Protein AF-A0A2E7TNP0-F1 (afdb_monomer_lite)

Structure (mmCIF, N/CA/C/O backbone):
data_AF-A0A2E7TNP0-F1
#
_entry.id   AF-A0A2E7TNP0-F1
#
loop_
_atom_site.group_PDB
_atom_site.id
_atom_site.type_symbol
_atom_site.label_atom_id
_atom_site.label_alt_id
_atom_site.label_comp_id
_atom_site.label_asym_id
_atom_site.label_entity_id
_atom_site.label_seq_id
_atom_site.pdbx_PDB_ins_code
_atom_site.Cartn_x
_atom_site.Cartn_y
_atom_site.Cartn_z
_atom_site.occupancy
_atom_site.B_iso_or_equiv
_atom_site.auth_seq_id
_atom_site.auth_comp_id
_atom_site.auth_asym_id
_atom_site.auth_atom_id
_atom_site.pdbx_PDB_model_num
ATOM 1 N N . MET A 1 1 ? -31.582 -2.274 24.869 1.00 41.91 1 MET A N 1
ATOM 2 C CA . MET A 1 1 ? -31.522 -2.257 23.390 1.00 41.91 1 MET A CA 1
ATOM 3 C C . MET A 1 1 ? -31.348 -0.815 22.926 1.00 41.91 1 MET A C 1
ATOM 5 O O . MET A 1 1 ? -32.279 -0.031 23.059 1.00 41.91 1 MET A O 1
ATOM 9 N N . GLN A 1 2 ? -30.147 -0.427 22.485 1.00 49.12 2 GLN A N 1
ATOM 10 C CA . GLN A 1 2 ? -29.905 0.906 21.913 1.00 49.12 2 GLN A CA 1
ATOM 11 C C . GLN A 1 2 ? -30.713 1.054 20.616 1.00 49.12 2 GLN A C 1
ATOM 13 O O . GLN A 1 2 ? -30.642 0.189 19.745 1.00 49.12 2 GLN A O 1
ATOM 18 N N . LYS A 1 3 ? -31.495 2.133 20.492 1.00 47.91 3 LYS A N 1
ATOM 19 C CA . LYS A 1 3 ? -32.224 2.466 19.261 1.00 47.91 3 LYS A CA 1
ATOM 20 C C . LYS A 1 3 ? -31.210 2.727 18.141 1.00 47.91 3 LYS A C 1
ATOM 22 O O . LYS A 1 3 ? -30.538 3.755 18.151 1.00 47.91 3 LYS A O 1
ATOM 27 N N . ILE A 1 4 ? -31.111 1.792 17.198 1.00 56.28 4 ILE A N 1
ATOM 28 C CA . ILE A 1 4 ? -30.316 1.908 15.969 1.00 56.28 4 ILE A CA 1
ATOM 29 C C . ILE A 1 4 ? -30.851 3.110 15.181 1.00 56.28 4 ILE A C 1
ATOM 31 O O . ILE A 1 4 ? -32.005 3.118 14.747 1.00 56.28 4 ILE A O 1
ATOM 35 N N . ASN A 1 5 ? -30.039 4.157 15.027 1.00 65.94 5 ASN A N 1
ATOM 36 C CA . ASN A 1 5 ? -30.410 5.323 14.235 1.00 65.94 5 ASN A CA 1
ATOM 37 C C . ASN A 1 5 ? -29.998 5.068 12.785 1.00 65.94 5 ASN A C 1
ATOM 39 O O . ASN A 1 5 ? -28.921 5.467 12.340 1.00 65.94 5 ASN A O 1
ATOM 43 N N . LEU A 1 6 ? -30.910 4.440 12.043 1.00 61.41 6 LEU A N 1
ATOM 44 C CA . LEU A 1 6 ? -30.702 3.956 10.677 1.00 61.41 6 LEU A CA 1
ATOM 45 C C . LEU A 1 6 ? -30.085 4.999 9.725 1.00 61.41 6 LEU A C 1
ATOM 47 O O . LEU A 1 6 ? -29.309 4.631 8.849 1.00 61.41 6 LEU A O 1
ATOM 51 N N . LYS A 1 7 ? -30.378 6.303 9.878 1.00 65.31 7 LYS A N 1
ATOM 52 C CA . LYS A 1 7 ? -29.787 7.368 9.037 1.00 65.31 7 LYS A CA 1
ATOM 53 C C . LYS A 1 7 ? -28.337 7.688 9.412 1.00 65.31 7 LYS A C 1
ATOM 55 O O . LYS A 1 7 ? -27.523 7.922 8.517 1.00 65.31 7 LYS A O 1
ATOM 60 N N . LYS A 1 8 ? -28.015 7.719 10.709 1.00 70.62 8 LYS A N 1
ATOM 61 C CA . LYS A 1 8 ? -26.650 7.955 11.211 1.00 70.62 8 LYS A CA 1
ATOM 62 C C . LYS A 1 8 ? -25.742 6.771 10.870 1.00 70.62 8 LYS A C 1
ATOM 64 O O . LYS A 1 8 ? -24.635 6.977 10.380 1.00 70.62 8 LYS A O 1
ATOM 69 N N . ASP A 1 9 ? -26.264 5.556 11.012 1.00 77.88 9 ASP A N 1
ATOM 70 C CA . ASP A 1 9 ? -25.535 4.320 10.722 1.00 77.88 9 ASP A CA 1
ATOM 71 C C . ASP A 1 9 ? -25.238 4.161 9.223 1.00 77.88 9 ASP A C 1
ATOM 73 O O . ASP A 1 9 ? -24.146 3.737 8.846 1.00 77.88 9 ASP A O 1
ATOM 77 N N . ARG A 1 10 ? -26.149 4.606 8.344 1.00 84.12 10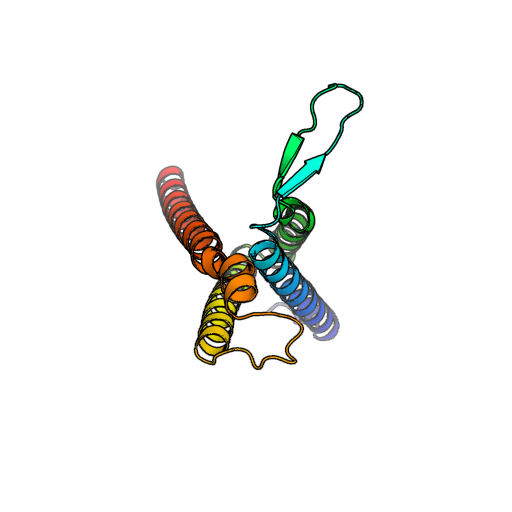 ARG A N 1
ATOM 78 C CA . ARG A 1 10 ? -25.918 4.604 6.889 1.00 84.12 10 ARG A CA 1
ATOM 79 C C . ARG A 1 10 ? -24.798 5.558 6.476 1.00 84.12 10 ARG A C 1
ATOM 81 O O . ARG A 1 10 ? -23.924 5.171 5.709 1.00 84.12 10 ARG A O 1
ATOM 88 N N . LYS A 1 11 ? -24.792 6.793 6.998 1.00 86.62 11 LYS A N 1
ATOM 89 C CA . LYS A 1 11 ? -23.717 7.769 6.727 1.00 86.62 11 LYS A CA 1
ATOM 90 C C . LYS A 1 11 ? -22.361 7.264 7.220 1.00 86.62 11 LYS A C 1
ATOM 92 O O . LYS A 1 11 ? -21.376 7.390 6.500 1.00 86.62 11 LYS A O 1
ATOM 97 N N . ALA A 1 12 ? -22.328 6.650 8.403 1.00 88.44 12 ALA A N 1
ATOM 98 C CA . ALA A 1 12 ? -21.118 6.037 8.934 1.00 88.44 12 ALA A CA 1
ATOM 99 C C . ALA A 1 12 ? -20.625 4.890 8.036 1.00 88.44 12 ALA A C 1
ATOM 101 O O . ALA A 1 12 ? -19.431 4.808 7.766 1.00 88.44 12 ALA A O 1
ATOM 102 N N . ALA A 1 13 ? -21.517 4.044 7.517 1.00 89.88 13 ALA A N 1
ATOM 103 C CA . ALA A 1 13 ? -21.142 2.986 6.580 1.00 89.88 13 ALA A CA 1
ATOM 104 C C . ALA A 1 13 ? -20.575 3.539 5.258 1.00 89.88 13 ALA A C 1
ATOM 106 O O . ALA A 1 13 ? -19.547 3.056 4.791 1.00 89.88 13 ALA A O 1
ATOM 107 N N . TYR A 1 14 ? -21.189 4.580 4.683 1.00 92.88 14 TYR A N 1
ATOM 108 C CA . TYR A 1 14 ? -20.668 5.216 3.467 1.00 92.88 14 TYR A CA 1
ATOM 109 C C . TYR A 1 14 ? -19.280 5.819 3.677 1.00 92.88 14 TYR A C 1
ATOM 111 O O . TYR A 1 14 ? -18.397 5.597 2.855 1.00 92.88 14 TYR A O 1
ATOM 119 N N . LEU A 1 15 ? -19.068 6.536 4.785 1.00 93.25 15 LEU A N 1
ATOM 120 C CA . LEU A 1 15 ? -17.762 7.108 5.105 1.00 93.25 15 LEU A CA 1
ATOM 121 C C . LEU A 1 15 ? -16.705 6.016 5.332 1.00 93.25 15 LEU A C 1
ATOM 123 O O . LEU A 1 15 ? -15.584 6.159 4.859 1.00 93.25 15 LEU A O 1
ATOM 127 N N . TYR A 1 16 ? -17.070 4.902 5.973 1.00 94.06 16 TYR A N 1
ATOM 128 C CA . TYR A 1 16 ? -16.175 3.756 6.154 1.00 94.06 16 TYR A CA 1
ATOM 129 C C . TYR A 1 16 ? -15.722 3.169 4.814 1.00 94.06 16 TYR A C 1
ATOM 131 O O . TYR A 1 16 ? -14.529 2.971 4.601 1.00 94.06 16 TYR A O 1
ATOM 139 N N . VAL A 1 17 ? -16.663 2.928 3.896 1.00 95.19 17 VAL A N 1
ATOM 140 C CA . VAL A 1 17 ? -16.354 2.400 2.559 1.00 95.19 17 VAL A CA 1
ATOM 141 C C . VAL A 1 17 ? -15.537 3.405 1.750 1.00 95.19 17 VAL A C 1
ATOM 143 O O . VAL A 1 17 ? -14.586 3.013 1.084 1.00 95.19 17 VAL A O 1
ATOM 146 N N . PHE A 1 18 ? -15.869 4.694 1.834 1.00 95.88 18 PHE A N 1
ATOM 147 C CA . PHE A 1 18 ? -15.142 5.753 1.141 1.00 95.88 18 PHE A CA 1
ATOM 148 C C . PHE A 1 18 ? -13.687 5.851 1.614 1.00 95.88 18 PHE A C 1
ATOM 150 O O . PHE A 1 18 ? -12.772 5.768 0.798 1.00 95.88 18 PHE A O 1
ATOM 157 N N . LEU A 1 19 ? -13.466 5.961 2.928 1.00 95.25 19 LEU A N 1
ATOM 158 C CA . LEU A 1 19 ? -12.128 5.999 3.519 1.00 95.25 19 LEU A CA 1
ATOM 159 C C . LEU A 1 19 ? -11.364 4.702 3.244 1.00 95.25 19 LEU A C 1
ATOM 161 O O . LEU A 1 19 ? -10.191 4.748 2.891 1.00 95.25 19 LEU A O 1
ATOM 165 N N . GLY A 1 20 ? -12.030 3.549 3.340 1.00 95.62 20 GLY A N 1
ATOM 166 C CA . GLY A 1 20 ? -11.425 2.259 3.027 1.00 95.62 20 GLY A CA 1
ATOM 167 C C . GLY A 1 20 ? -10.984 2.148 1.568 1.00 95.62 20 GLY A C 1
ATOM 168 O O . GLY A 1 20 ? -9.853 1.757 1.299 1.00 95.62 20 GLY A O 1
ATOM 169 N N . GLY A 1 21 ? -11.833 2.551 0.622 1.00 96.06 21 GLY A N 1
ATOM 170 C CA . GLY A 1 21 ? -11.488 2.578 -0.800 1.00 96.06 21 GLY A CA 1
ATOM 171 C C . GLY A 1 21 ? -10.340 3.542 -1.098 1.00 96.06 21 GLY A C 1
ATOM 172 O O . GLY A 1 21 ? -9.413 3.192 -1.827 1.00 96.06 21 GLY A O 1
ATOM 173 N N . LEU A 1 22 ? -10.360 4.723 -0.475 1.00 96.50 22 LEU A N 1
ATOM 174 C CA . LEU A 1 22 ? -9.301 5.719 -0.606 1.00 96.50 22 LEU A CA 1
ATOM 175 C C . LEU A 1 22 ? -7.965 5.193 -0.061 1.00 96.50 22 LEU A C 1
ATOM 177 O O . LEU A 1 22 ? -6.937 5.324 -0.722 1.00 96.50 22 LEU A O 1
ATOM 181 N N . PHE A 1 23 ? -7.988 4.533 1.099 1.00 95.81 23 PHE A N 1
ATOM 182 C CA . PHE A 1 23 ? -6.819 3.875 1.676 1.00 95.81 23 PHE A CA 1
ATOM 183 C C . PHE A 1 23 ? -6.224 2.842 0.716 1.00 95.81 23 PHE A C 1
ATOM 185 O O . PHE A 1 23 ? -5.025 2.880 0.449 1.00 95.81 23 PHE A O 1
ATOM 192 N N . VAL A 1 24 ? -7.051 1.946 0.164 1.00 95.25 24 VAL A N 1
ATOM 193 C CA . VAL A 1 24 ? -6.585 0.912 -0.773 1.00 95.25 24 VAL A CA 1
ATOM 194 C C . VAL A 1 24 ? -5.970 1.549 -2.019 1.00 95.25 24 VAL A C 1
ATOM 196 O O . VAL A 1 24 ? -4.894 1.131 -2.438 1.00 95.25 24 VAL A O 1
ATOM 199 N N . ALA A 1 25 ? -6.596 2.586 -2.580 1.00 95.06 25 ALA A N 1
ATOM 200 C CA . ALA A 1 25 ? -6.067 3.287 -3.746 1.00 95.06 25 ALA A CA 1
ATOM 201 C C . ALA A 1 25 ? -4.681 3.896 -3.471 1.00 95.06 25 ALA A C 1
ATOM 203 O O . ALA A 1 25 ? -3.746 3.674 -4.242 1.00 95.06 25 ALA A O 1
ATOM 204 N N . PHE A 1 26 ? -4.513 4.603 -2.349 1.00 94.44 26 PHE A N 1
ATOM 205 C CA . PHE A 1 26 ? -3.219 5.181 -1.982 1.00 94.44 26 PHE A CA 1
ATOM 206 C C . PHE A 1 26 ? -2.165 4.121 -1.656 1.00 94.44 26 PHE A C 1
ATOM 208 O O . PHE A 1 26 ? -1.018 4.275 -2.072 1.00 94.44 26 PHE A O 1
ATOM 215 N N . LEU A 1 27 ? -2.539 3.038 -0.969 1.00 92.44 27 LEU A N 1
ATOM 216 C CA . LEU A 1 27 ? -1.638 1.923 -0.673 1.00 92.44 27 LEU A CA 1
ATOM 217 C C . LEU A 1 27 ? -1.112 1.279 -1.964 1.00 92.44 27 LEU A C 1
ATOM 219 O O . LEU A 1 27 ? 0.084 1.026 -2.101 1.00 92.44 27 LEU A O 1
ATOM 223 N N . VAL A 1 28 ? -1.994 1.055 -2.937 1.00 91.31 28 VAL A N 1
ATOM 224 C CA . VAL A 1 28 ? -1.630 0.516 -4.250 1.00 91.31 28 VAL A CA 1
ATOM 225 C C . VAL A 1 28 ? -0.677 1.449 -4.987 1.00 91.31 28 VAL A C 1
ATOM 227 O O . VAL A 1 28 ? 0.375 1.010 -5.448 1.00 91.31 28 VAL A O 1
ATOM 230 N N . VAL A 1 29 ? -1.013 2.738 -5.070 1.00 91.56 29 VAL A N 1
ATOM 231 C CA . VAL A 1 29 ? -0.162 3.731 -5.737 1.00 91.56 29 VAL A CA 1
ATOM 232 C C . VAL A 1 29 ? 1.208 3.793 -5.068 1.00 91.56 29 VAL A C 1
ATOM 234 O O . VAL A 1 29 ? 2.214 3.751 -5.771 1.00 91.56 29 VAL A O 1
ATOM 237 N N . CYS A 1 30 ? 1.254 3.805 -3.732 1.00 89.88 30 CYS A N 1
ATOM 238 C CA . CYS A 1 30 ? 2.484 3.770 -2.942 1.00 89.88 30 CYS A CA 1
ATOM 239 C C . CYS A 1 30 ? 3.389 2.606 -3.356 1.00 89.88 30 CYS A C 1
ATOM 241 O O . CYS A 1 30 ? 4.569 2.810 -3.637 1.00 89.88 30 CYS A O 1
ATOM 243 N N . ASN A 1 31 ? 2.826 1.401 -3.465 1.00 88.88 31 ASN A N 1
ATOM 244 C CA . ASN A 1 31 ? 3.574 0.202 -3.833 1.00 88.88 31 ASN A CA 1
ATOM 245 C C . ASN A 1 31 ? 4.089 0.228 -5.281 1.00 88.88 31 ASN A C 1
ATOM 247 O O . ASN A 1 31 ? 5.175 -0.285 -5.554 1.00 88.88 31 ASN A O 1
ATOM 251 N N . LEU A 1 32 ? 3.342 0.828 -6.213 1.00 88.44 32 LEU A N 1
ATOM 252 C CA . LEU A 1 32 ? 3.743 0.913 -7.622 1.00 88.44 32 LEU A CA 1
ATOM 253 C C . LEU A 1 32 ? 4.837 1.957 -7.862 1.00 88.44 32 LEU A C 1
ATOM 255 O O . LEU A 1 32 ? 5.762 1.710 -8.632 1.00 88.44 32 LEU A O 1
ATOM 259 N N . ILE A 1 33 ? 4.766 3.105 -7.187 1.00 90.38 33 ILE A N 1
ATOM 260 C CA . ILE A 1 33 ? 5.752 4.183 -7.352 1.00 90.38 33 ILE A CA 1
ATOM 261 C C . ILE A 1 33 ? 6.980 4.015 -6.449 1.00 90.38 33 ILE A C 1
ATOM 263 O O . ILE A 1 33 ? 7.935 4.774 -6.590 1.00 90.38 33 ILE A O 1
ATOM 267 N N . ALA A 1 34 ? 6.984 3.033 -5.541 1.00 86.62 34 ALA A N 1
ATOM 268 C CA . ALA A 1 34 ? 8.051 2.825 -4.559 1.00 86.62 34 ALA A CA 1
ATOM 269 C C . ALA A 1 34 ? 9.452 2.676 -5.181 1.00 86.62 34 ALA A C 1
ATOM 271 O O . ALA A 1 34 ? 10.444 3.052 -4.558 1.00 86.62 34 ALA A O 1
ATOM 272 N N . ASN A 1 35 ? 9.539 2.165 -6.412 1.00 85.44 35 ASN A N 1
ATOM 273 C CA . ASN A 1 35 ? 10.806 1.995 -7.131 1.00 85.44 35 ASN A CA 1
ATOM 274 C C . ASN A 1 35 ? 11.328 3.282 -7.785 1.00 85.44 35 ASN A C 1
ATOM 276 O O . ASN A 1 35 ? 12.463 3.314 -8.253 1.00 85.44 35 ASN A O 1
ATOM 280 N N . LYS A 1 36 ? 10.523 4.347 -7.830 1.00 88.31 36 LYS A N 1
ATOM 281 C CA . LYS A 1 36 ? 10.951 5.641 -8.350 1.00 88.31 36 LYS A CA 1
ATOM 282 C C . LYS A 1 36 ? 11.595 6.434 -7.224 1.00 88.31 36 LYS A C 1
ATOM 284 O O . LYS A 1 36 ? 10.911 6.819 -6.283 1.00 88.31 36 LYS A O 1
ATOM 289 N N . PHE A 1 37 ? 12.884 6.719 -7.340 1.00 88.88 37 PHE A N 1
ATOM 290 C CA . PHE A 1 37 ? 13.584 7.603 -6.413 1.00 88.88 37 PHE A CA 1
ATOM 291 C C . PHE A 1 37 ? 13.602 9.030 -6.958 1.00 88.88 37 PHE A C 1
ATOM 293 O O . PHE A 1 37 ? 13.772 9.250 -8.157 1.00 88.88 37 PHE A O 1
ATOM 300 N N . VAL A 1 38 ? 13.378 9.997 -6.077 1.00 89.06 38 VAL A N 1
ATOM 301 C CA . VAL A 1 38 ? 13.356 11.428 -6.370 1.00 89.06 38 VAL A CA 1
ATOM 302 C C . VAL A 1 38 ? 14.406 12.130 -5.523 1.00 89.06 38 VAL A C 1
ATOM 304 O O . VAL A 1 38 ? 14.594 11.806 -4.351 1.00 89.06 38 VAL A O 1
ATOM 307 N N . ALA A 1 39 ? 15.091 13.088 -6.1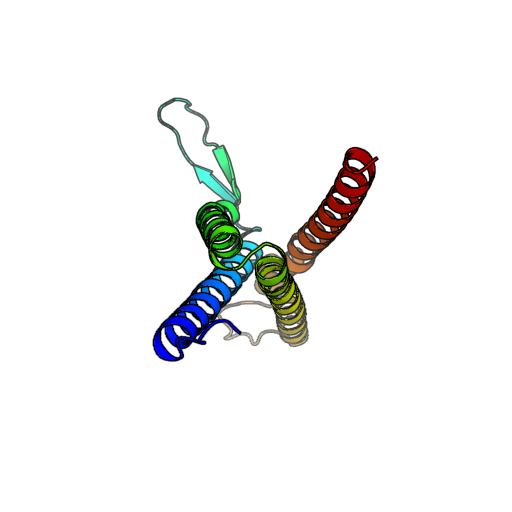40 1.00 89.75 39 ALA A N 1
ATOM 308 C CA . ALA A 1 39 ? 16.015 13.982 -5.466 1.00 89.75 39 ALA A CA 1
ATOM 309 C C . ALA A 1 39 ? 15.233 15.206 -4.972 1.00 89.75 39 ALA A C 1
ATOM 311 O O . ALA A 1 39 ? 14.632 15.922 -5.772 1.00 89.75 39 ALA A O 1
ATOM 312 N N . VAL A 1 40 ? 15.216 15.429 -3.660 1.00 84.62 40 VAL A N 1
ATOM 313 C CA . VAL A 1 40 ? 14.558 16.580 -3.034 1.00 84.62 40 VAL A CA 1
ATOM 314 C C . VAL A 1 40 ? 15.630 17.512 -2.487 1.00 84.62 40 VAL A C 1
ATOM 316 O O . VAL A 1 40 ? 16.352 17.160 -1.553 1.00 84.62 40 VAL A O 1
ATOM 319 N N . SER A 1 41 ? 15.745 18.699 -3.080 1.00 83.12 41 SER A N 1
ATOM 320 C CA . SER A 1 41 ? 16.612 19.770 -2.586 1.00 83.12 41 SER A CA 1
ATOM 321 C C . SER A 1 41 ? 15.956 20.478 -1.401 1.00 83.12 41 SER A C 1
ATOM 323 O O . SER A 1 41 ? 14.779 20.838 -1.472 1.00 83.12 41 SER A O 1
ATOM 325 N N . THR A 1 42 ? 16.721 20.736 -0.344 1.00 80.44 42 THR A N 1
ATOM 326 C CA . THR A 1 42 ? 16.236 21.412 0.867 1.00 80.44 42 THR A CA 1
ATOM 327 C C . THR A 1 42 ? 17.024 22.700 1.087 1.00 80.44 42 THR A C 1
ATOM 329 O O . THR A 1 42 ? 18.220 22.734 0.839 1.00 80.44 42 THR A O 1
ATOM 332 N N . PHE A 1 43 ? 16.394 23.744 1.634 1.00 80.12 43 PHE A N 1
ATOM 333 C CA . PHE A 1 43 ? 17.061 25.024 1.936 1.00 80.12 43 PHE A CA 1
ATOM 334 C C . PHE A 1 43 ? 18.246 24.924 2.919 1.00 80.12 43 PHE A C 1
ATOM 336 O O . PHE A 1 43 ? 19.055 25.841 2.992 1.00 80.12 43 PHE A O 1
ATOM 343 N N . PHE A 1 44 ? 18.348 23.832 3.681 1.00 82.75 44 PHE A N 1
ATOM 344 C CA . PHE A 1 44 ? 19.352 23.647 4.736 1.00 82.75 44 PHE A CA 1
ATOM 345 C C . PHE A 1 44 ? 20.576 22.822 4.308 1.00 82.75 44 PHE A C 1
ATOM 347 O O . PHE A 1 44 ? 21.487 22.641 5.114 1.00 82.75 44 PHE A O 1
ATOM 354 N N . ARG A 1 45 ? 20.602 22.268 3.086 1.00 76.81 45 ARG A N 1
ATOM 355 C CA . ARG A 1 45 ? 21.698 21.408 2.615 1.00 76.81 45 ARG A CA 1
ATOM 356 C C . ARG A 1 45 ? 21.881 21.530 1.105 1.00 76.81 45 ARG A C 1
ATOM 358 O O . ARG A 1 45 ? 20.902 21.486 0.372 1.00 76.81 45 ARG A O 1
ATOM 365 N N . GLU A 1 46 ? 23.133 21.618 0.661 1.00 78.75 46 GLU A N 1
ATOM 366 C CA . GLU A 1 46 ? 23.475 21.686 -0.768 1.00 78.75 46 GLU A CA 1
ATOM 367 C C . GLU A 1 46 ? 23.211 20.360 -1.502 1.00 78.75 46 GLU A C 1
ATOM 369 O O . GLU A 1 46 ? 22.737 20.361 -2.635 1.00 78.75 46 GLU A O 1
ATOM 374 N N . GLU A 1 47 ? 23.437 19.224 -0.835 1.00 83.94 47 GLU A N 1
ATOM 375 C CA . GLU A 1 47 ? 23.192 17.892 -1.399 1.00 83.94 47 GLU A CA 1
ATOM 376 C C . GLU A 1 47 ? 21.716 17.464 -1.273 1.00 83.94 47 GLU A C 1
ATOM 378 O O . GLU A 1 47 ? 21.164 17.493 -0.161 1.00 83.94 47 GLU A O 1
ATOM 383 N N . PRO A 1 48 ? 21.072 17.012 -2.369 1.00 83.81 48 PRO A N 1
ATOM 384 C CA . PRO A 1 48 ? 19.672 16.613 -2.357 1.00 83.81 48 PRO A CA 1
ATOM 385 C C . PRO A 1 48 ? 19.455 15.275 -1.639 1.00 83.81 48 PRO A C 1
ATOM 387 O O . PRO A 1 48 ? 20.244 14.335 -1.739 1.00 83.81 48 PRO A O 1
ATOM 390 N N . PHE A 1 49 ? 18.323 15.153 -0.946 1.00 86.50 49 PHE A N 1
ATOM 391 C CA . PHE A 1 49 ? 17.898 13.889 -0.352 1.00 86.50 49 PHE A CA 1
ATOM 392 C C . PHE A 1 49 ? 17.345 12.957 -1.426 1.00 86.50 49 PHE A C 1
ATOM 394 O O . PHE A 1 49 ? 16.432 13.326 -2.163 1.00 86.50 49 PHE A O 1
ATOM 401 N N . ILE A 1 50 ? 17.858 11.729 -1.474 1.00 88.44 50 ILE A N 1
ATOM 402 C CA . ILE A 1 50 ? 17.319 10.674 -2.331 1.00 88.44 50 ILE A CA 1
ATOM 403 C C . ILE A 1 50 ? 16.236 9.943 -1.543 1.00 88.44 50 ILE A C 1
ATOM 405 O O . ILE A 1 50 ? 16.521 9.263 -0.558 1.00 88.44 50 ILE A O 1
ATOM 409 N N . LEU A 1 51 ? 14.987 10.092 -1.973 1.00 88.94 51 LEU A N 1
ATOM 410 C CA . LEU A 1 51 ? 13.826 9.476 -1.334 1.00 88.94 51 LEU A CA 1
ATOM 411 C C . LEU A 1 51 ? 13.032 8.667 -2.349 1.00 88.94 51 LEU A C 1
ATOM 413 O O . LEU A 1 51 ? 12.960 9.020 -3.522 1.00 88.94 51 LEU A O 1
ATOM 417 N N . SER A 1 52 ? 12.388 7.592 -1.903 1.00 89.62 52 SER A N 1
ATOM 418 C CA . SER A 1 52 ? 11.386 6.922 -2.730 1.00 89.62 52 SER A CA 1
ATOM 419 C C . SER A 1 52 ? 10.168 7.832 -2.897 1.00 89.62 52 SER A C 1
ATOM 421 O O . SER A 1 52 ? 9.639 8.353 -1.918 1.00 89.62 52 SER A O 1
ATOM 423 N N . ALA A 1 53 ? 9.661 7.965 -4.120 1.00 88.94 53 ALA A N 1
ATOM 424 C CA . ALA A 1 53 ? 8.403 8.643 -4.418 1.00 88.94 53 ALA A CA 1
ATOM 425 C C . ALA A 1 53 ? 7.205 7.978 -3.718 1.00 88.94 53 ALA A C 1
ATOM 427 O O . ALA A 1 53 ? 6.173 8.621 -3.531 1.00 88.94 53 ALA A O 1
ATOM 428 N N . GLY A 1 54 ? 7.353 6.722 -3.272 1.00 85.88 54 GLY A N 1
ATOM 429 C CA . GLY A 1 54 ? 6.382 6.023 -2.428 1.00 85.88 54 GLY A CA 1
ATOM 430 C C . GLY A 1 54 ? 6.130 6.709 -1.086 1.00 85.88 54 GLY A C 1
ATOM 431 O O . GLY A 1 54 ? 5.134 6.421 -0.437 1.00 85.88 54 GLY A O 1
ATOM 432 N N . ILE A 1 55 ? 6.965 7.667 -0.674 1.00 87.06 55 ILE A N 1
ATOM 433 C CA . ILE A 1 55 ? 6.694 8.454 0.530 1.00 87.06 55 ILE A CA 1
ATOM 434 C C . ILE A 1 55 ? 5.547 9.456 0.347 1.00 87.06 55 ILE A C 1
ATOM 436 O O . ILE A 1 55 ? 4.951 9.870 1.334 1.00 87.06 55 ILE A O 1
ATOM 440 N N . LEU A 1 56 ? 5.196 9.833 -0.891 1.00 88.31 56 LEU A N 1
ATOM 441 C CA . LEU A 1 56 ? 4.171 10.853 -1.150 1.00 88.31 56 LEU A CA 1
ATOM 442 C C . LEU A 1 56 ? 2.764 10.430 -0.686 1.00 88.31 56 LEU A C 1
ATOM 444 O O . LEU A 1 56 ? 2.103 11.225 -0.020 1.00 88.31 56 LEU A O 1
ATOM 448 N N . PRO A 1 57 ? 2.279 9.204 -0.975 1.00 89.19 57 PRO A N 1
ATOM 449 C CA . PRO A 1 57 ? 0.968 8.750 -0.509 1.00 89.19 57 PRO A CA 1
ATOM 450 C C . PRO A 1 57 ? 0.940 8.421 0.987 1.00 89.19 57 PRO A C 1
ATOM 452 O O . PRO A 1 57 ? -0.134 8.356 1.585 1.00 89.19 57 PRO A O 1
ATOM 455 N N . TYR A 1 58 ? 2.107 8.186 1.593 1.00 86.25 58 TYR A N 1
ATOM 456 C CA . TYR A 1 58 ? 2.220 7.603 2.927 1.00 86.25 58 TYR A CA 1
ATOM 457 C C . TYR A 1 58 ? 1.542 8.443 4.032 1.00 86.25 58 TYR A C 1
ATOM 459 O O . TYR A 1 58 ? 0.725 7.877 4.765 1.00 86.25 58 TYR A O 1
ATOM 467 N N . PRO A 1 59 ? 1.734 9.781 4.123 1.00 90.19 59 PRO A N 1
ATOM 468 C CA . PRO A 1 59 ? 1.024 10.619 5.096 1.00 90.19 59 PRO A CA 1
ATOM 469 C C . PRO A 1 59 ? -0.499 10.520 4.989 1.00 90.19 59 PRO A C 1
ATOM 471 O O . PRO A 1 59 ? -1.200 10.539 5.998 1.00 90.19 59 PRO A O 1
ATOM 474 N N . ILE A 1 60 ? -1.017 10.372 3.767 1.00 93.25 60 ILE A N 1
ATOM 475 C CA . ILE A 1 60 ? -2.455 10.261 3.528 1.00 93.25 60 ILE A CA 1
ATOM 476 C C . ILE A 1 60 ? -2.957 8.895 3.997 1.00 93.25 60 ILE A C 1
ATOM 478 O O . ILE A 1 60 ? -3.985 8.822 4.666 1.00 93.25 60 ILE A O 1
ATOM 482 N N . THR A 1 61 ? -2.225 7.813 3.705 1.00 91.75 61 THR A N 1
ATOM 483 C CA . THR A 1 61 ? -2.594 6.477 4.202 1.00 91.75 61 THR A CA 1
ATOM 484 C C . THR A 1 61 ? -2.634 6.426 5.726 1.00 91.75 61 THR A C 1
ATOM 486 O O . THR A 1 61 ? -3.593 5.885 6.270 1.00 91.75 61 THR A O 1
ATOM 489 N N . PHE A 1 62 ? -1.661 7.053 6.397 1.00 91.12 62 PHE A N 1
ATOM 490 C CA . PHE A 1 62 ? -1.590 7.125 7.856 1.00 91.12 62 PHE A CA 1
ATOM 491 C C . PHE A 1 62 ? -2.766 7.915 8.446 1.00 91.12 62 PHE A C 1
ATOM 493 O O . PHE A 1 62 ? -3.469 7.421 9.327 1.00 91.12 62 PHE A O 1
ATOM 500 N N . LEU A 1 63 ? -3.063 9.091 7.882 1.00 94.38 63 LEU A N 1
ATOM 501 C CA . LEU A 1 63 ? -4.211 9.899 8.293 1.00 94.38 63 LEU A CA 1
ATOM 502 C C . LEU A 1 63 ? -5.531 9.127 8.147 1.00 94.38 63 LEU A C 1
ATOM 504 O O . LEU A 1 63 ? -6.377 9.154 9.038 1.00 94.38 63 LEU A O 1
ATOM 508 N N . ILE A 1 64 ? -5.716 8.409 7.035 1.00 94.31 64 ILE A N 1
ATOM 509 C CA . ILE A 1 64 ? -6.928 7.613 6.818 1.00 94.31 64 ILE A CA 1
ATOM 510 C C . ILE A 1 64 ? -7.019 6.465 7.831 1.00 94.31 64 ILE A C 1
ATOM 512 O O . ILE A 1 64 ? -8.105 6.215 8.359 1.00 94.31 64 ILE A O 1
ATOM 516 N N . THR A 1 65 ? -5.918 5.764 8.124 1.00 92.06 65 THR A N 1
ATOM 517 C CA . THR A 1 65 ? -5.930 4.685 9.126 1.00 92.06 65 THR A CA 1
ATOM 518 C C . THR A 1 65 ? -6.229 5.194 10.527 1.00 92.06 65 THR A C 1
ATOM 520 O O . THR A 1 65 ? -6.986 4.533 11.243 1.00 92.06 65 THR A O 1
ATOM 523 N N . ASP A 1 66 ? -5.722 6.373 10.886 1.00 92.81 66 ASP A N 1
ATOM 524 C CA . ASP A 1 66 ? -5.998 7.013 12.171 1.00 92.81 66 ASP A CA 1
ATOM 525 C C . ASP A 1 66 ? -7.487 7.337 12.297 1.00 92.81 66 ASP A C 1
ATOM 527 O O . ASP A 1 66 ? -8.138 6.842 13.220 1.00 92.81 66 ASP A O 1
ATOM 531 N N . LEU A 1 67 ? -8.065 8.024 11.302 1.00 93.56 67 LEU A N 1
ATOM 532 C CA . LEU A 1 67 ? -9.500 8.332 11.255 1.00 93.56 67 LEU A CA 1
ATOM 533 C C . LEU A 1 67 ? -10.357 7.059 11.314 1.00 93.56 67 LEU A C 1
ATOM 535 O O . LEU A 1 67 ? -11.352 6.993 12.038 1.00 93.56 67 LEU A O 1
ATOM 539 N N . LEU A 1 68 ? -9.976 6.015 10.573 1.00 92.44 68 LEU A N 1
ATOM 540 C CA . LEU A 1 68 ? -10.677 4.733 10.618 1.00 92.44 68 LEU A CA 1
ATOM 541 C C . LEU A 1 68 ? -10.620 4.113 12.020 1.00 92.44 68 LEU A C 1
ATOM 543 O O . LEU A 1 68 ? -11.633 3.614 12.512 1.00 92.44 68 LEU A O 1
ATOM 547 N N . SER A 1 69 ? -9.452 4.140 12.667 1.00 90.94 69 SER A N 1
ATOM 548 C CA . SER A 1 69 ? -9.262 3.564 14.000 1.00 90.94 69 SER A CA 1
ATOM 549 C C . SER A 1 69 ? -10.032 4.317 15.084 1.00 90.94 69 SER A C 1
ATOM 551 O O . SER A 1 69 ? -10.597 3.672 15.969 1.00 90.94 69 SER A O 1
ATOM 553 N N . GLU A 1 70 ? -10.125 5.642 14.967 1.00 91.00 70 GLU A N 1
ATOM 554 C CA . GLU A 1 70 ? -10.823 6.514 15.907 1.00 91.00 70 GLU A CA 1
ATOM 555 C C . GLU A 1 70 ? -12.346 6.368 15.786 1.00 91.00 70 GLU A C 1
ATOM 557 O O . GLU A 1 70 ? -13.034 6.146 16.783 1.00 91.00 70 GLU A O 1
ATOM 562 N N . PHE A 1 71 ? -12.891 6.407 14.565 1.00 89.88 71 PHE A N 1
ATOM 563 C CA . PHE A 1 71 ? -14.343 6.370 14.358 1.00 89.88 71 PHE A CA 1
ATOM 564 C C . PHE A 1 71 ? -14.943 4.960 14.334 1.00 89.88 71 PHE A C 1
ATOM 566 O O . PHE A 1 71 ? -16.111 4.781 14.688 1.00 89.88 71 PHE A O 1
ATOM 573 N N . TYR A 1 72 ? -14.186 3.952 13.888 1.00 89.31 72 TYR A N 1
ATOM 574 C CA . TYR A 1 72 ? -14.705 2.600 13.631 1.00 89.31 72 TYR A CA 1
ATOM 575 C C . TYR A 1 72 ? -14.015 1.505 14.448 1.00 89.31 72 TYR A C 1
ATOM 577 O O . TYR A 1 72 ? -14.478 0.359 14.448 1.00 89.31 72 TYR A O 1
ATOM 585 N N . GLY A 1 73 ? -12.952 1.851 15.172 1.00 88.62 73 GLY A N 1
ATOM 586 C CA . GLY A 1 73 ? -12.212 0.942 16.032 1.00 88.62 73 GLY A CA 1
ATOM 587 C C . GLY A 1 73 ? -11.213 0.058 15.283 1.00 88.62 73 GLY A C 1
ATOM 588 O O . GLY A 1 73 ? -11.362 -0.271 14.104 1.00 88.62 73 GLY A O 1
ATOM 589 N N . ARG A 1 74 ? -10.208 -0.415 16.028 1.00 85.62 74 ARG A N 1
ATOM 590 C CA . ARG A 1 74 ? -9.059 -1.176 15.501 1.00 85.62 74 ARG A CA 1
ATOM 591 C C . ARG A 1 74 ? -9.442 -2.391 14.650 1.00 85.62 74 ARG A C 1
ATOM 593 O O . ARG A 1 74 ? -8.838 -2.612 13.607 1.00 85.62 74 ARG A O 1
ATOM 600 N N . LYS A 1 75 ? -10.471 -3.155 15.046 1.00 86.75 75 LYS A N 1
ATOM 601 C CA . LYS A 1 75 ? -10.904 -4.361 14.309 1.00 86.75 75 LYS A CA 1
ATOM 602 C C . LYS A 1 75 ? -11.359 -4.045 12.881 1.00 86.75 75 LYS A C 1
ATOM 604 O O . LYS A 1 75 ? -11.028 -4.782 11.961 1.00 86.75 75 LYS A O 1
ATOM 609 N N . ARG A 1 76 ? -12.108 -2.953 12.683 1.00 88.44 76 ARG A N 1
ATOM 610 C CA . ARG A 1 76 ? -12.611 -2.560 11.356 1.00 88.44 76 ARG A CA 1
ATOM 611 C C . ARG A 1 76 ? -11.518 -1.935 10.497 1.00 88.44 76 ARG A C 1
ATOM 613 O O . ARG A 1 76 ? -11.512 -2.156 9.288 1.00 88.44 76 ARG A O 1
ATOM 620 N N . THR A 1 77 ? -10.586 -1.209 11.108 1.00 89.94 77 THR A N 1
ATOM 621 C CA . THR A 1 77 ? -9.391 -0.694 10.427 1.00 89.94 77 THR A CA 1
ATOM 622 C C . THR A 1 77 ? -8.489 -1.829 9.953 1.00 89.94 77 THR A C 1
ATOM 624 O O . THR A 1 77 ? -8.051 -1.813 8.808 1.00 89.94 77 THR A O 1
ATOM 627 N N . ALA A 1 78 ? -8.281 -2.862 10.777 1.00 88.94 78 ALA A N 1
ATOM 628 C CA . ALA A 1 78 ? -7.502 -4.039 10.393 1.00 88.94 78 ALA A CA 1
ATOM 629 C C . ALA A 1 78 ? -8.081 -4.738 9.150 1.00 88.94 78 ALA A C 1
ATOM 631 O O . ALA A 1 78 ? -7.323 -5.131 8.269 1.00 88.94 78 ALA A O 1
ATOM 632 N N . ILE A 1 79 ? -9.413 -4.816 9.023 1.00 91.94 79 ILE A N 1
ATOM 633 C CA . ILE A 1 79 ? -10.073 -5.359 7.823 1.00 91.94 79 ILE A CA 1
ATOM 634 C C . ILE A 1 79 ? -9.730 -4.532 6.577 1.00 91.94 79 ILE A C 1
ATOM 636 O O . ILE A 1 79 ? -9.404 -5.105 5.540 1.00 91.94 79 ILE A O 1
ATOM 640 N N . VAL A 1 80 ? -9.767 -3.198 6.662 1.00 94.12 80 VAL A N 1
ATOM 641 C CA . VAL A 1 80 ? -9.416 -2.302 5.541 1.00 94.12 80 VAL A CA 1
ATOM 642 C C . VAL A 1 80 ? -7.951 -2.477 5.144 1.00 94.12 80 VAL A C 1
ATOM 644 O O . VAL A 1 80 ? -7.648 -2.638 3.962 1.00 94.12 80 VAL A O 1
ATOM 647 N N . ILE A 1 81 ? -7.053 -2.509 6.130 1.00 90.94 81 ILE A N 1
ATOM 648 C CA . ILE A 1 81 ? -5.618 -2.717 5.916 1.00 90.94 81 ILE A CA 1
ATOM 649 C C . ILE A 1 81 ? -5.370 -4.063 5.223 1.00 90.94 81 ILE A C 1
ATOM 651 O O . ILE A 1 81 ? -4.707 -4.122 4.189 1.00 90.94 81 ILE A O 1
ATOM 655 N N . PHE A 1 82 ? -5.969 -5.135 5.741 1.00 90.50 82 PHE A N 1
ATOM 656 C CA . PHE A 1 82 ? -5.855 -6.474 5.171 1.00 90.50 82 PHE A CA 1
ATOM 657 C C . PHE A 1 82 ? -6.434 -6.560 3.753 1.00 90.50 82 PHE A C 1
ATOM 659 O O . PHE A 1 82 ? -5.833 -7.170 2.871 1.00 90.50 82 PHE A O 1
ATOM 666 N N . THR A 1 83 ? -7.554 -5.880 3.500 1.00 93.56 83 THR A N 1
ATOM 667 C CA . THR A 1 83 ? -8.142 -5.764 2.157 1.00 93.56 83 THR A CA 1
ATOM 668 C C . THR A 1 83 ? -7.173 -5.080 1.190 1.00 93.56 83 THR A C 1
ATOM 670 O O . THR A 1 83 ? -7.006 -5.538 0.061 1.00 93.56 83 THR A O 1
ATOM 673 N N . GLY A 1 84 ? -6.473 -4.033 1.637 1.00 93.19 84 GLY A N 1
ATOM 674 C CA . GLY A 1 84 ? -5.425 -3.370 0.858 1.00 93.19 84 GLY A CA 1
ATOM 675 C C . GLY A 1 84 ? -4.232 -4.275 0.541 1.00 93.19 84 GLY A C 1
ATOM 676 O O . GLY A 1 84 ? -3.710 -4.239 -0.578 1.00 93.19 84 GLY A O 1
ATOM 677 N N . PHE A 1 85 ? -3.831 -5.137 1.478 1.00 90.12 85 PHE A N 1
ATOM 678 C CA . PHE A 1 85 ? -2.794 -6.138 1.220 1.00 90.12 85 PHE A CA 1
ATOM 679 C C . PHE A 1 85 ? -3.240 -7.174 0.189 1.00 90.12 85 PHE A C 1
ATOM 681 O O . PHE A 1 85 ? -2.502 -7.429 -0.760 1.00 90.12 85 PHE A O 1
ATOM 688 N N . ILE A 1 86 ? -4.458 -7.714 0.309 1.00 92.25 86 ILE A N 1
ATOM 689 C CA . ILE A 1 86 ? -5.016 -8.631 -0.697 1.00 92.25 86 ILE A CA 1
ATOM 690 C C . ILE A 1 86 ? -5.056 -7.959 -2.074 1.00 92.25 86 ILE A C 1
ATOM 692 O O . ILE A 1 86 ? -4.611 -8.551 -3.057 1.00 92.25 86 ILE A O 1
ATOM 696 N N . ALA A 1 87 ? -5.526 -6.712 -2.152 1.00 94.06 87 ALA A N 1
ATOM 697 C CA . ALA A 1 87 ? -5.539 -5.950 -3.398 1.00 94.06 87 ALA A CA 1
ATOM 698 C C . ALA A 1 87 ? -4.129 -5.805 -3.998 1.00 94.06 87 ALA A C 1
ATOM 700 O O . ALA A 1 87 ? -3.944 -5.996 -5.198 1.00 94.06 87 ALA A O 1
ATOM 701 N N . SER A 1 88 ? -3.116 -5.550 -3.165 1.00 91.19 88 SER A N 1
ATOM 702 C CA . SER A 1 88 ? -1.719 -5.450 -3.608 1.00 91.19 88 SER A CA 1
ATOM 703 C C . SER A 1 88 ? -1.183 -6.776 -4.167 1.00 91.19 88 SER A C 1
ATOM 705 O O . SER A 1 88 ? -0.486 -6.777 -5.182 1.00 91.19 88 SER A O 1
ATOM 707 N N . ILE A 1 89 ? -1.544 -7.916 -3.566 1.00 91.06 89 ILE A N 1
ATOM 708 C CA . ILE A 1 89 ? -1.192 -9.250 -4.084 1.00 91.06 89 ILE A CA 1
ATOM 709 C C . ILE A 1 89 ? -1.841 -9.487 -5.451 1.00 91.06 89 ILE A C 1
ATOM 711 O O . ILE A 1 89 ? -1.166 -9.924 -6.384 1.00 91.06 89 ILE A O 1
ATOM 715 N N . LEU A 1 90 ? -3.133 -9.172 -5.587 1.00 93.81 90 LEU A N 1
ATOM 716 C CA . LEU A 1 90 ? -3.853 -9.306 -6.856 1.00 93.81 90 LEU A CA 1
ATOM 717 C C . LEU A 1 90 ? -3.209 -8.458 -7.955 1.00 93.81 90 LEU A C 1
ATOM 719 O O . LEU A 1 90 ? -3.049 -8.926 -9.079 1.00 93.81 90 LEU A O 1
ATOM 723 N N . ILE A 1 91 ? -2.767 -7.246 -7.626 1.00 92.12 91 ILE A N 1
ATOM 724 C CA . ILE A 1 91 ? -2.076 -6.372 -8.576 1.00 92.12 91 ILE A CA 1
ATOM 725 C C . ILE A 1 91 ? -0.748 -6.973 -9.018 1.00 92.12 91 ILE A C 1
ATOM 727 O O . ILE A 1 91 ? -0.475 -6.982 -10.212 1.00 92.12 91 ILE A O 1
ATOM 731 N N . ILE A 1 92 ? 0.056 -7.537 -8.111 1.00 90.88 92 ILE A N 1
ATOM 732 C CA . 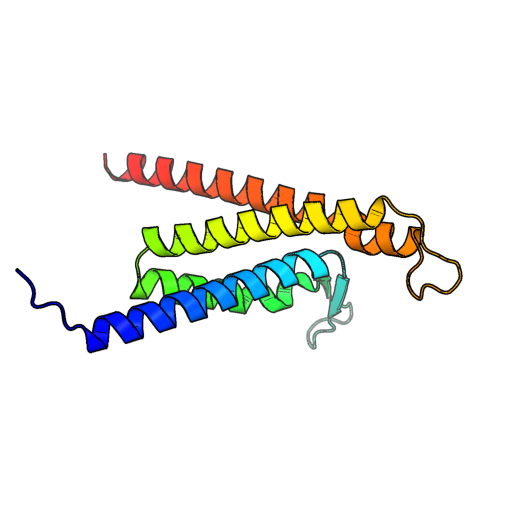ILE A 1 92 ? 1.279 -8.249 -8.516 1.00 90.88 92 ILE A CA 1
ATOM 733 C C . ILE A 1 92 ? 0.946 -9.405 -9.452 1.00 90.88 92 ILE A C 1
ATOM 735 O O . ILE A 1 92 ? 1.650 -9.603 -10.440 1.00 90.88 92 ILE A O 1
ATOM 739 N N . ALA A 1 93 ? -0.096 -10.180 -9.145 1.00 92.06 93 ALA A N 1
ATOM 740 C CA . ALA A 1 93 ? -0.503 -11.295 -9.989 1.00 92.06 93 ALA A CA 1
ATOM 741 C C . ALA A 1 93 ? -0.866 -10.809 -11.399 1.00 92.06 93 ALA A C 1
ATOM 743 O O . ALA A 1 93 ? -0.360 -11.352 -12.377 1.00 92.06 93 ALA A O 1
ATOM 744 N N . ILE A 1 94 ? -1.652 -9.736 -11.507 1.00 93.00 94 ILE A N 1
ATOM 745 C CA . ILE A 1 94 ? -2.033 -9.133 -12.791 1.00 93.00 94 ILE A CA 1
ATOM 746 C C . ILE A 1 94 ? -0.810 -8.564 -13.522 1.00 93.00 94 ILE A C 1
ATOM 748 O O . ILE A 1 94 ? -0.644 -8.815 -14.713 1.00 93.00 94 ILE A O 1
ATOM 752 N N . LEU A 1 95 ? 0.089 -7.863 -12.825 1.00 91.81 95 LEU A N 1
ATOM 753 C CA . LEU A 1 95 ? 1.320 -7.336 -13.422 1.00 91.81 95 LEU A CA 1
ATOM 754 C C . LEU A 1 95 ? 2.218 -8.457 -13.955 1.00 91.81 95 LEU A C 1
ATOM 756 O O . LEU A 1 95 ? 2.798 -8.311 -15.030 1.00 91.81 95 LEU A O 1
ATOM 760 N N . LYS A 1 96 ? 2.309 -9.581 -13.234 1.00 91.00 96 LYS A N 1
ATOM 761 C CA . LYS A 1 96 ? 3.029 -10.779 -13.681 1.00 91.00 96 LYS A CA 1
ATOM 762 C C . LYS A 1 96 ? 2.371 -11.423 -14.894 1.00 91.00 96 LYS A C 1
ATOM 764 O O . LYS A 1 96 ? 3.089 -11.803 -15.807 1.00 91.00 96 LYS A O 1
ATOM 769 N N . LEU A 1 97 ? 1.040 -11.516 -14.925 1.00 93.19 97 LEU A N 1
ATOM 770 C CA . LEU A 1 97 ? 0.312 -12.003 -16.100 1.00 93.19 97 LEU A CA 1
ATOM 771 C C . LEU A 1 97 ? 0.577 -11.119 -17.325 1.00 93.19 97 LEU A C 1
ATOM 773 O O . LEU A 1 97 ? 0.809 -11.645 -18.407 1.00 93.19 97 LEU A O 1
ATOM 777 N N . GLY A 1 98 ? 0.624 -9.795 -17.148 1.00 89.94 98 GLY A N 1
ATOM 778 C CA . GLY A 1 98 ? 0.991 -8.857 -18.212 1.00 89.94 98 GLY A CA 1
ATOM 779 C C . GLY A 1 98 ? 2.419 -9.051 -18.734 1.00 89.94 98 GLY A C 1
ATOM 780 O O . GLY A 1 98 ? 2.655 -8.896 -19.925 1.00 89.94 98 GLY A O 1
ATOM 781 N N . ALA A 1 99 ? 3.355 -9.460 -17.872 1.00 90.12 99 ALA A N 1
ATOM 782 C CA . ALA A 1 99 ? 4.743 -9.732 -18.255 1.00 90.12 99 ALA A CA 1
ATOM 783 C C . ALA A 1 99 ? 4.942 -11.048 -19.031 1.00 90.12 99 ALA A C 1
ATOM 785 O O . ALA A 1 99 ? 6.025 -11.262 -19.570 1.00 90.12 99 ALA A O 1
ATOM 786 N N . LEU A 1 100 ? 3.950 -11.950 -19.058 1.00 92.06 100 LEU A N 1
ATOM 787 C CA . LEU A 1 100 ? 4.073 -13.239 -19.756 1.00 92.06 100 LEU A CA 1
ATOM 788 C C . LEU A 1 100 ? 4.092 -13.085 -21.278 1.00 92.06 100 LEU A C 1
ATOM 790 O O . LEU A 1 100 ? 4.649 -13.934 -21.971 1.00 92.06 100 LEU A O 1
ATOM 794 N N . PHE A 1 101 ? 3.466 -12.029 -21.792 1.00 90.19 101 PHE A N 1
ATOM 795 C CA . PHE A 1 101 ? 3.349 -11.794 -23.223 1.00 90.19 101 PHE A CA 1
ATOM 796 C C . PHE A 1 101 ? 4.452 -10.836 -23.692 1.00 90.19 101 PHE A C 1
ATOM 798 O O . PHE A 1 101 ? 4.690 -9.815 -23.039 1.00 90.19 101 PHE A O 1
ATOM 805 N N . PRO A 1 102 ? 5.133 -11.131 -24.813 1.00 88.94 102 PRO A N 1
ATOM 806 C CA . PRO A 1 102 ? 6.115 -10.213 -25.372 1.00 88.94 102 PRO A CA 1
ATOM 807 C C . PRO A 1 102 ? 5.430 -8.931 -25.861 1.00 88.94 102 PRO A C 1
ATOM 809 O O . PRO A 1 102 ? 4.316 -8.968 -26.386 1.00 88.94 102 PRO A O 1
ATOM 812 N N . SER A 1 103 ? 6.104 -7.791 -25.707 1.00 91.62 103 SER A N 1
ATOM 813 C CA . SER A 1 103 ? 5.652 -6.529 -26.292 1.00 91.62 103 SER A CA 1
ATOM 814 C C . SER A 1 103 ? 5.778 -6.578 -27.815 1.00 91.62 103 SER A C 1
ATOM 816 O O . SER A 1 103 ? 6.812 -7.005 -28.328 1.00 91.62 103 SER A O 1
ATOM 818 N N . ILE A 1 104 ? 4.764 -6.092 -28.530 1.00 94.25 104 ILE A N 1
ATOM 819 C CA . ILE A 1 104 ? 4.856 -5.825 -29.974 1.00 94.25 104 ILE A CA 1
ATOM 820 C C . ILE A 1 104 ? 5.799 -4.639 -30.246 1.00 94.25 104 ILE A C 1
ATOM 822 O O . ILE A 1 104 ? 5.969 -3.791 -29.370 1.00 94.25 104 ILE A O 1
ATOM 826 N N . GLU A 1 105 ? 6.378 -4.550 -31.448 1.00 89.56 105 GLU A N 1
ATOM 827 C CA . GLU A 1 105 ? 7.317 -3.468 -31.817 1.00 89.56 105 GLU A CA 1
ATOM 828 C C . GLU A 1 105 ? 6.704 -2.064 -31.695 1.00 89.56 105 GLU A C 1
ATOM 830 O O . GLU A 1 105 ? 7.382 -1.121 -31.302 1.00 89.56 105 GLU A O 1
ATOM 835 N N . GLU A 1 106 ? 5.407 -1.931 -31.969 1.00 93.31 106 GLU A N 1
ATOM 836 C CA . GLU A 1 106 ? 4.671 -0.662 -31.893 1.00 93.31 106 GLU A CA 1
ATOM 837 C C . GLU A 1 106 ? 4.287 -0.263 -30.454 1.00 93.31 106 GLU A C 1
ATOM 839 O O . GLU A 1 106 ? 3.712 0.803 -30.227 1.00 93.31 106 GLU A O 1
ATOM 844 N N . SER A 1 107 ? 4.569 -1.115 -29.460 1.00 91.38 107 SER A N 1
ATOM 845 C CA . SER A 1 107 ? 4.218 -0.844 -28.066 1.00 91.38 107 SER A CA 1
ATOM 846 C C . SER A 1 107 ? 5.065 0.303 -27.505 1.00 91.38 107 SER A C 1
ATOM 848 O O . SER A 1 107 ? 6.294 0.237 -27.560 1.00 91.38 107 SER A O 1
ATOM 850 N N . PRO A 1 108 ? 4.460 1.308 -26.842 1.00 92.44 108 PRO A N 1
ATOM 851 C CA . PRO A 1 108 ? 5.212 2.385 -26.194 1.00 92.44 108 PRO A CA 1
ATOM 852 C C . PRO A 1 108 ? 6.046 1.902 -24.998 1.00 92.44 108 PRO A C 1
ATOM 854 O O . PRO A 1 108 ? 6.921 2.621 -24.521 1.00 92.44 108 PRO A O 1
ATOM 857 N N . VAL A 1 109 ? 5.765 0.702 -24.481 1.00 92.69 109 VAL A N 1
ATOM 858 C CA . VAL A 1 109 ? 6.501 0.080 -23.378 1.00 92.69 109 VAL A CA 1
ATOM 859 C C . VAL A 1 109 ? 7.038 -1.264 -23.854 1.00 92.69 109 VAL A C 1
ATOM 861 O O . VAL A 1 109 ? 6.260 -2.166 -24.179 1.00 92.69 109 VAL A O 1
ATOM 864 N N . SER A 1 110 ? 8.364 -1.398 -23.876 1.00 93.94 110 SER A N 1
ATOM 865 C CA . SER A 1 110 ? 9.029 -2.664 -24.186 1.00 93.94 110 SER A CA 1
ATOM 866 C C . SER A 1 110 ? 8.944 -3.636 -23.007 1.00 93.94 110 SER A C 1
ATOM 868 O O . SER A 1 110 ? 8.841 -3.220 -21.848 1.00 93.94 110 SER A O 1
ATOM 870 N N . SER A 1 111 ? 9.051 -4.939 -23.278 1.00 91.94 111 SER A N 1
ATOM 871 C CA . SER A 1 111 ? 9.136 -5.967 -22.230 1.00 91.94 111 SER A CA 1
ATOM 872 C C . SER A 1 111 ? 10.269 -5.701 -21.227 1.00 91.94 111 SER A C 1
ATOM 874 O O . SER A 1 111 ? 10.096 -5.946 -20.034 1.00 91.94 111 SER A O 1
ATOM 876 N N . GLU A 1 112 ? 11.401 -5.146 -21.676 1.00 92.31 112 GLU A N 1
ATOM 877 C CA . GLU A 1 112 ? 12.521 -4.777 -20.802 1.00 92.31 112 GLU A CA 1
ATOM 878 C C . GLU A 1 112 ? 12.153 -3.619 -19.865 1.00 92.31 112 GLU A C 1
ATOM 880 O O . GLU A 1 112 ? 12.325 -3.722 -18.650 1.00 92.31 112 GLU A O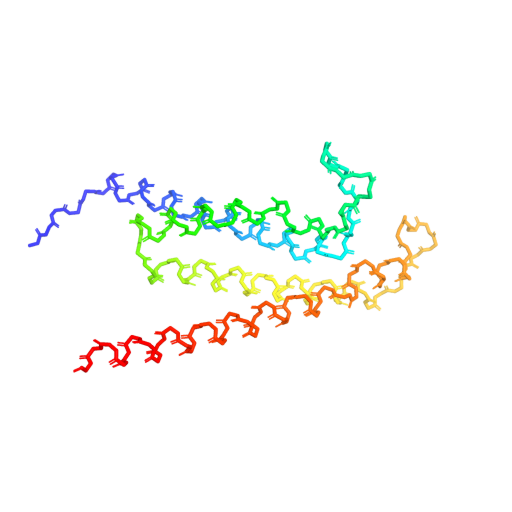 1
ATOM 885 N N . THR A 1 113 ? 11.565 -2.540 -20.396 1.00 91.94 113 THR A N 1
ATOM 886 C CA . THR A 1 113 ? 11.115 -1.409 -19.567 1.00 91.94 113 THR A CA 1
ATOM 887 C C . THR A 1 113 ? 10.033 -1.847 -18.581 1.00 91.94 113 THR A C 1
ATOM 889 O O . THR A 1 113 ? 10.076 -1.473 -17.409 1.00 91.94 113 THR A O 1
ATOM 892 N N . TYR A 1 114 ? 9.099 -2.697 -19.013 1.00 91.88 114 TYR A N 1
ATOM 893 C CA . TYR A 1 114 ? 8.074 -3.260 -18.136 1.00 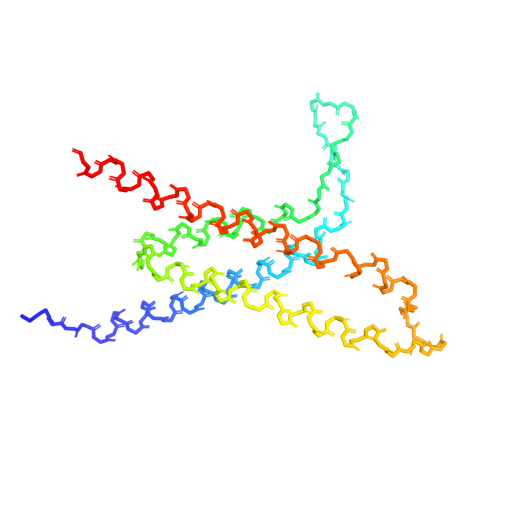91.88 114 TYR A CA 1
ATOM 894 C C . TYR A 1 114 ? 8.692 -4.059 -16.976 1.00 91.88 114 TYR A C 1
ATOM 896 O O . TYR A 1 114 ? 8.305 -3.877 -15.817 1.00 91.88 114 TYR A O 1
ATOM 904 N N . ALA A 1 115 ? 9.687 -4.906 -17.262 1.00 90.38 115 ALA A N 1
ATOM 905 C CA . ALA A 1 115 ? 10.399 -5.684 -16.252 1.00 90.38 115 ALA A CA 1
ATOM 906 C C . ALA A 1 115 ? 11.194 -4.798 -15.278 1.00 90.38 115 ALA A C 1
ATOM 908 O O . ALA A 1 115 ? 11.199 -5.074 -14.079 1.00 90.38 115 ALA A O 1
ATOM 909 N N . ILE A 1 116 ? 11.807 -3.710 -15.751 1.00 90.00 116 ILE A N 1
ATOM 910 C CA . ILE A 1 116 ? 12.513 -2.747 -14.892 1.00 90.00 116 ILE A CA 1
ATOM 911 C C . ILE A 1 116 ? 11.535 -2.040 -13.943 1.00 90.00 116 ILE A C 1
ATOM 913 O O . ILE A 1 116 ? 11.798 -1.939 -12.745 1.00 90.00 116 ILE A O 1
ATOM 917 N N . VAL A 1 117 ? 10.392 -1.576 -14.456 1.00 88.81 117 VAL A N 1
ATOM 918 C CA . VAL A 1 117 ? 9.425 -0.786 -13.676 1.00 88.81 117 VAL A CA 1
ATOM 919 C C . VAL A 1 117 ? 8.674 -1.648 -12.655 1.00 88.81 117 VAL A C 1
ATOM 921 O O . VAL A 1 117 ? 8.575 -1.276 -11.483 1.00 88.81 117 VAL A O 1
ATOM 924 N N . PHE A 1 118 ? 8.160 -2.809 -13.073 1.00 89.38 118 PHE A N 1
ATOM 925 C CA . PHE A 1 118 ? 7.260 -3.635 -12.255 1.00 89.38 118 PHE A CA 1
ATOM 926 C C . PHE A 1 118 ? 7.918 -4.889 -11.667 1.00 89.38 118 PHE A C 1
ATOM 928 O O . PHE A 1 118 ? 7.392 -5.486 -10.723 1.00 89.38 118 PHE A O 1
ATOM 935 N N . GLY A 1 119 ? 9.086 -5.296 -12.168 1.00 83.06 119 GLY A N 1
ATOM 936 C CA . GLY A 1 119 ? 9.763 -6.521 -11.736 1.00 83.06 119 GLY A CA 1
ATOM 937 C C . GLY A 1 119 ? 10.227 -6.494 -10.281 1.00 83.06 119 GLY A C 1
ATOM 938 O O . GLY A 1 119 ? 10.377 -7.555 -9.677 1.00 83.06 119 GLY A O 1
ATOM 939 N N . ASN A 1 120 ? 10.392 -5.312 -9.677 1.00 84.31 120 ASN A N 1
ATOM 940 C CA . ASN A 1 120 ? 10.733 -5.177 -8.258 1.00 84.31 120 ASN A CA 1
ATOM 941 C C . ASN A 1 120 ? 9.508 -4.983 -7.340 1.00 84.31 120 ASN A C 1
ATOM 943 O O . ASN A 1 120 ? 9.631 -5.094 -6.120 1.00 84.31 120 ASN A O 1
ATOM 947 N N . SER A 1 121 ? 8.309 -4.741 -7.886 1.00 84.19 121 SER A N 1
ATOM 948 C CA . SER A 1 121 ? 7.097 -4.460 -7.094 1.00 84.19 121 SER A CA 1
ATOM 949 C C . SER A 1 121 ? 6.725 -5.599 -6.136 1.00 84.19 121 SER A C 1
ATOM 951 O O . SER A 1 121 ? 6.245 -5.343 -5.032 1.00 84.19 121 SER A O 1
ATOM 953 N N . TRP A 1 122 ? 7.005 -6.858 -6.500 1.00 81.62 122 TRP A N 1
ATOM 954 C CA . TRP A 1 122 ? 6.757 -8.004 -5.614 1.00 81.62 122 TRP A CA 1
ATOM 955 C C . TRP A 1 122 ? 7.634 -7.991 -4.356 1.00 81.62 122 TRP A C 1
ATOM 957 O O . TRP A 1 122 ? 7.176 -8.428 -3.302 1.00 81.62 122 TRP A O 1
ATOM 967 N N . ARG A 1 123 ? 8.870 -7.474 -4.444 1.00 84.56 123 ARG A N 1
ATOM 968 C CA . ARG A 1 123 ? 9.773 -7.370 -3.289 1.00 84.56 123 ARG A CA 1
ATOM 969 C C . ARG A 1 123 ? 9.287 -6.309 -2.315 1.00 84.56 123 ARG A C 1
ATOM 971 O O . ARG A 1 123 ? 9.261 -6.566 -1.118 1.00 84.56 123 ARG A O 1
ATOM 978 N N . VAL A 1 124 ? 8.862 -5.156 -2.836 1.00 83.75 124 VAL A N 1
ATOM 979 C CA . VAL A 1 124 ? 8.333 -4.045 -2.031 1.00 83.75 124 VAL A CA 1
ATOM 980 C C . VAL A 1 124 ? 7.116 -4.505 -1.231 1.00 83.75 124 VAL A C 1
ATOM 982 O O . VAL A 1 124 ? 7.123 -4.450 -0.006 1.00 83.75 124 VAL A O 1
ATOM 985 N N . ILE A 1 125 ? 6.105 -5.043 -1.914 1.00 83.62 125 ILE A N 1
ATOM 986 C CA . ILE A 1 125 ? 4.869 -5.498 -1.266 1.00 83.62 125 ILE A CA 1
ATOM 987 C C . ILE A 1 125 ? 5.146 -6.680 -0.330 1.00 83.62 125 ILE A C 1
ATOM 989 O O . ILE A 1 125 ? 4.608 -6.722 0.775 1.00 83.62 125 ILE A O 1
ATOM 993 N N . GLY A 1 126 ? 6.007 -7.621 -0.735 1.00 84.12 126 GLY A N 1
ATOM 994 C CA . GLY A 1 126 ? 6.399 -8.755 0.102 1.00 84.12 126 GLY A CA 1
ATOM 995 C C . GLY A 1 126 ? 7.051 -8.311 1.413 1.00 84.12 126 GLY A C 1
ATOM 996 O O . GLY A 1 126 ? 6.674 -8.794 2.480 1.00 84.12 126 GLY A O 1
ATOM 997 N N . ALA A 1 127 ? 7.962 -7.335 1.357 1.00 85.31 127 ALA A N 1
ATOM 998 C CA . ALA A 1 127 ? 8.566 -6.744 2.546 1.00 85.31 127 ALA A CA 1
ATOM 999 C C . ALA A 1 127 ? 7.519 -6.056 3.438 1.00 85.31 127 ALA A C 1
ATOM 1001 O O . ALA A 1 127 ? 7.526 -6.266 4.650 1.00 85.31 127 ALA A O 1
ATOM 1002 N N . SER A 1 128 ? 6.576 -5.303 2.857 1.00 82.50 128 SER A N 1
ATOM 1003 C CA . SER A 1 128 ? 5.487 -4.661 3.608 1.00 82.50 128 SER A CA 1
ATOM 1004 C C . SER A 1 128 ? 4.579 -5.669 4.315 1.00 82.50 128 SER A C 1
ATOM 1006 O O . SER A 1 128 ? 4.192 -5.446 5.460 1.00 82.50 128 SER A O 1
ATOM 1008 N N . MET A 1 129 ? 4.263 -6.796 3.670 1.00 82.94 129 MET A N 1
ATOM 1009 C CA . MET A 1 129 ? 3.459 -7.860 4.277 1.00 82.94 129 MET A CA 1
ATOM 1010 C C . MET A 1 129 ? 4.184 -8.528 5.446 1.00 82.94 129 MET A C 1
ATOM 1012 O O . MET A 1 129 ? 3.580 -8.738 6.496 1.00 82.94 129 MET A O 1
ATOM 1016 N N . ILE A 1 130 ? 5.476 -8.833 5.288 1.00 85.50 130 ILE A N 1
ATOM 1017 C CA . ILE A 1 130 ? 6.291 -9.411 6.364 1.00 85.50 130 ILE A CA 1
ATOM 1018 C C . ILE A 1 130 ? 6.369 -8.433 7.538 1.00 85.50 130 ILE A C 1
ATOM 1020 O O . ILE A 1 130 ? 6.098 -8.824 8.671 1.00 85.50 130 ILE A O 1
ATOM 1024 N N . ALA A 1 131 ? 6.669 -7.159 7.274 1.00 85.56 131 ALA A N 1
ATOM 1025 C CA . ALA A 1 131 ? 6.713 -6.124 8.302 1.00 85.56 131 ALA A CA 1
ATOM 1026 C C . ALA A 1 131 ? 5.372 -5.998 9.041 1.00 85.56 131 ALA A C 1
ATOM 1028 O O . ALA A 1 131 ? 5.354 -5.913 10.267 1.00 85.56 131 ALA A O 1
ATOM 1029 N N . TYR A 1 132 ? 4.249 -6.055 8.318 1.00 81.44 132 TYR A N 1
ATOM 1030 C CA . TYR A 1 132 ? 2.919 -6.025 8.919 1.00 81.44 132 TYR A CA 1
ATOM 1031 C C . TYR A 1 132 ? 2.645 -7.243 9.808 1.00 81.44 132 TYR A C 1
ATOM 1033 O O . TYR A 1 132 ? 2.185 -7.074 10.934 1.00 81.44 132 TYR A O 1
ATOM 1041 N N . ILE A 1 133 ? 2.947 -8.459 9.340 1.00 83.31 133 ILE A N 1
ATOM 1042 C CA . ILE A 1 133 ? 2.770 -9.684 10.137 1.00 83.31 133 ILE A CA 1
ATOM 1043 C C . ILE A 1 133 ? 3.618 -9.608 11.408 1.00 83.31 133 ILE A C 1
ATOM 1045 O O . ILE A 1 133 ? 3.107 -9.864 12.495 1.00 83.31 133 ILE A O 1
ATOM 1049 N N . MET A 1 134 ? 4.881 -9.194 11.293 1.00 85.94 134 MET A N 1
ATOM 1050 C CA . MET A 1 134 ? 5.764 -9.013 12.447 1.00 85.94 134 MET A CA 1
ATOM 1051 C C . MET A 1 134 ? 5.210 -7.975 13.426 1.00 85.94 134 MET A C 1
ATOM 1053 O O . MET A 1 134 ? 5.164 -8.236 14.625 1.00 85.94 134 MET A O 1
ATOM 1057 N N . ALA A 1 135 ? 4.723 -6.835 12.930 1.00 84.88 135 ALA A N 1
ATOM 1058 C CA . ALA A 1 135 ? 4.106 -5.808 13.765 1.00 84.88 135 ALA A CA 1
ATOM 1059 C C . ALA A 1 135 ? 2.853 -6.326 14.490 1.00 84.88 135 ALA A C 1
ATOM 1061 O O . ALA A 1 135 ? 2.694 -6.070 15.679 1.00 84.88 135 ALA A O 1
ATOM 1062 N N . GLN A 1 136 ? 1.992 -7.091 13.809 1.00 80.50 136 GLN A N 1
ATOM 1063 C CA . GLN A 1 136 ? 0.807 -7.701 14.423 1.00 80.50 136 GLN A CA 1
ATOM 1064 C C . GLN A 1 136 ? 1.175 -8.731 15.498 1.00 80.50 136 GLN A C 1
ATOM 1066 O O . GLN A 1 136 ? 0.564 -8.747 16.563 1.00 80.50 136 GLN A O 1
ATOM 1071 N N . LEU A 1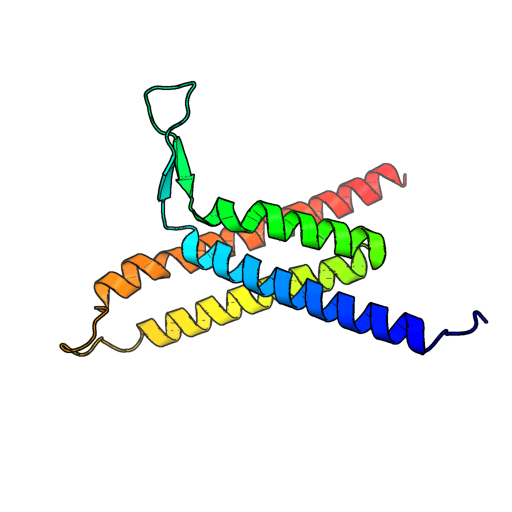 137 ? 2.180 -9.576 15.251 1.00 82.69 137 LEU A N 1
ATOM 1072 C CA . LEU A 1 137 ? 2.646 -10.558 16.235 1.00 82.69 137 LEU A CA 1
ATOM 1073 C C . LEU A 1 137 ? 3.200 -9.874 17.491 1.00 82.69 137 LEU A C 1
ATOM 1075 O O . LEU A 1 137 ? 2.865 -10.281 18.603 1.00 82.69 137 LEU A O 1
ATOM 1079 N N . ILE A 1 138 ? 3.991 -8.813 17.314 1.00 86.19 138 ILE A N 1
ATOM 1080 C CA . ILE A 1 138 ? 4.538 -8.020 18.421 1.00 86.19 138 ILE A CA 1
ATOM 1081 C C . ILE A 1 138 ? 3.415 -7.316 19.196 1.00 86.19 138 ILE A C 1
ATOM 1083 O O . ILE A 1 138 ? 3.424 -7.346 20.424 1.00 86.19 138 ILE A O 1
ATOM 1087 N N . ASP A 1 139 ? 2.427 -6.729 18.511 1.00 82.12 139 ASP A N 1
ATOM 1088 C CA . ASP A 1 139 ? 1.284 -6.061 19.156 1.00 82.12 139 ASP A CA 1
ATOM 1089 C C . ASP A 1 139 ? 0.490 -7.034 20.045 1.00 82.12 139 ASP A C 1
ATOM 1091 O O . ASP A 1 139 ? 0.182 -6.721 21.195 1.00 82.12 139 ASP A O 1
ATOM 1095 N N . VAL A 1 140 ? 0.243 -8.260 19.566 1.00 77.50 140 VAL A N 1
ATOM 1096 C CA . VAL A 1 140 ? -0.425 -9.313 20.352 1.00 77.50 140 VAL A CA 1
ATOM 1097 C C . VAL A 1 140 ? 0.412 -9.730 21.566 1.00 77.50 140 VAL A C 1
ATOM 1099 O O . VAL A 1 140 ? -0.130 -9.870 22.662 1.00 77.50 140 VAL A O 1
ATOM 1102 N N . GLN A 1 141 ? 1.727 -9.900 21.402 1.00 79.75 141 GLN A N 1
ATOM 1103 C CA . GLN A 1 141 ? 2.626 -10.255 22.507 1.00 79.75 141 GLN A CA 1
ATOM 1104 C C . GLN A 1 141 ? 2.678 -9.167 23.586 1.00 79.75 141 GLN A C 1
ATOM 1106 O O . GLN A 1 141 ? 2.619 -9.481 24.774 1.00 79.75 141 GLN A O 1
ATOM 1111 N N . LEU A 1 142 ? 2.753 -7.896 23.185 1.00 81.19 142 LEU A N 1
ATOM 1112 C CA . LEU A 1 142 ? 2.741 -6.759 24.106 1.00 81.19 142 LEU A CA 1
ATOM 1113 C C . LEU A 1 142 ? 1.394 -6.622 24.822 1.00 81.19 142 LEU A C 1
ATOM 1115 O O . LEU A 1 142 ? 1.365 -6.351 26.022 1.00 81.19 142 LEU A O 1
ATOM 1119 N N . TYR A 1 143 ? 0.284 -6.857 24.117 1.00 80.75 143 TYR A N 1
ATOM 1120 C CA . TYR A 1 143 ? -1.049 -6.837 24.715 1.00 80.75 143 TYR A CA 1
ATOM 1121 C C . TYR A 1 143 ? -1.213 -7.912 25.799 1.00 80.75 143 TYR A C 1
ATOM 1123 O O . TYR A 1 143 ? -1.708 -7.616 26.885 1.00 80.75 143 TYR A O 1
ATOM 1131 N N . GLU A 1 144 ? -0.769 -9.144 25.536 1.00 77.38 144 GLU A N 1
ATOM 1132 C CA . GLU A 1 144 ? -0.791 -10.232 26.523 1.00 77.38 144 GLU A CA 1
ATOM 1133 C C . GLU A 1 144 ? 0.175 -9.981 27.692 1.00 77.38 144 GLU A C 1
ATOM 1135 O O . GLU A 1 144 ? -0.151 -10.300 28.835 1.00 77.38 144 GLU A O 1
ATOM 1140 N N . PHE A 1 145 ? 1.340 -9.376 27.435 1.00 83.31 145 PHE A N 1
ATOM 1141 C CA . PHE A 1 145 ? 2.308 -9.027 28.477 1.00 83.31 145 PHE A CA 1
ATOM 1142 C C . PHE A 1 145 ? 1.757 -7.989 29.463 1.00 83.31 145 PHE A C 1
ATOM 1144 O O . PHE A 1 145 ? 1.884 -8.182 30.665 1.00 83.31 145 PHE A O 1
ATOM 1151 N N . TRP A 1 146 ? 1.116 -6.920 28.978 1.00 77.56 146 TRP A N 1
ATOM 1152 C CA . TRP A 1 146 ? 0.579 -5.849 29.833 1.00 77.56 146 TRP A CA 1
ATOM 1153 C C . TRP A 1 146 ? -0.768 -6.150 30.487 1.00 77.56 146 TRP A C 1
ATOM 1155 O O . TRP A 1 146 ? -1.226 -5.382 31.332 1.00 77.56 146 TRP A O 1
ATOM 1165 N N . LYS A 1 147 ? -1.438 -7.230 30.085 1.00 68.44 147 LYS A N 1
ATOM 1166 C CA . LYS A 1 147 ? -2.689 -7.663 30.714 1.00 68.44 147 LYS A CA 1
ATOM 1167 C C . LYS A 1 147 ? -2.457 -8.571 31.932 1.00 68.44 147 LYS A C 1
ATOM 1169 O O . LYS A 1 147 ? -3.408 -8.813 32.676 1.00 68.44 147 LYS A O 1
ATOM 1174 N N . LYS A 1 148 ? -1.232 -9.075 32.117 1.00 51.78 148 LYS A N 1
ATOM 1175 C CA . LYS A 1 148 ? -0.769 -9.732 33.349 1.00 51.78 148 LYS A CA 1
ATOM 1176 C C . LYS A 1 148 ? -0.246 -8.702 34.340 1.00 51.78 148 LYS A C 1
ATOM 1178 O O . LYS A 1 148 ? -0.455 -8.944 35.546 1.00 51.78 148 LYS A O 1
#

Foldseek 3Di:
DPPPPVVVVVVLVVVLVVLLVLLLVLLLVLLLQQLPWDFADDPVDPGTDTHGPSVVSVVVNVVSLVVCCVSPNDVSSVVSVVVSLVVLVVVLVVLVVVLVDADDPPDPAGSVNSCSRNVCSCVSSVVVVVVVVVVVVVVVVVVVVVVD

Secondary structure (DSSP, 8-state):
-----HHHHHHHHHHHHHHHHHHHHHHHHHHHHTT-EEEEEETTEEEEEEEEGGGTTHHHHHHHHHHHHHHH-HHHHHHHHHHHHHHHHHHHHHHHHHHTSPPPTT-SS-HHHHHHHHTTHHHHHHHHHHHHHHHHHHHHHHHHHHH-

Radius of gyration: 19.9 Å; chains: 1; bounding box: 56×38×65 Å

pLDDT: mean 86.58, std 9.3, range [41.91, 96.5]

Sequence (148 aa):
MQKINLKKDRKAAYLYVFLGGLFVAFLVVCNLIANKFVAVSTFFREEPFILSAGILPYPITFLITDLLSEFYGRKRTAIVIFTGFIASILIIAILKLGALFPSIEESPVSSETYAIVFGNSWRVIGASMIAYIMAQLIDVQLYEFWKK